Protein 5KWR (pdb70)

CATH classification: 2.60.120.40

Foldseek 3Di:
DVVQWFKWKFFAADQDFDDPVCVVQQFDAGQGIPDGVVVQQDNVRRKGFDQAWAKKKKKKKFKAAADPWKWKKFWDKQRHGDDIFIDDHDHPDIGIGIDMDIDTDHGGIMITMGTPTDGRNSGRGGIMMMMHGPGHDDD

InterPro domains:
  IPR001073 C1q domain [PF00386] (63-190)
  IPR001073 C1q domain [PR00007] (77-103)
  IPR001073 C1q domain [PR00007] (104-123)
  IPR001073 C1q domain [PR00007] (151-172)
  IPR001073 C1q domain [PR00007] (181-191)
  IPR001073 C1q domain [PS50871] (57-193)
  IPR001073 C1q domain [SM00110] (55-193)
  IPR008983 Tumour necrosis factor-like domain superfamily [G3DSA:2.60.120.40] (57-193)
  IPR008983 Tumour necrosis factor-like domain superfamily [SSF49842] (61-192)
  IPR050822 Cerebellin Synaptic Organizer [PTHR22923] (32-192)

Nearest PDB structures (foldseek):
  5kc6-assembly1_B  TM=9.948E-01  e=5.745E-26  Homo sapiens
  5h49-assembly1_A  TM=9.832E-01  e=3.364E-23  Rattus norvegicus
  5kca-assembly1_A  TM=9.852E-01  e=1.507E-22  Homo sapiens
  5h49-assembly1_C  TM=9.616E-01  e=2.440E-20  Rattus norvegicus
  4ous-assembly1_A  TM=8.811E-01  e=3.024E-13  Danio rerio

Structure (mmCIF, N/CA/C/O backbone):
data_5KWR
#
_entry.id   5KWR
#
_cell.length_a   82.740
_cell.length_b   82.740
_cell.length_c   50.370
_cell.angle_alpha   90.00
_cell.angle_beta   90.00
_cell.angle_gamma   120.00
#
_symmetry.space_group_name_H-M   'P 6'
#
loop_
_entity.id
_entity.type
_entity.pdbx_description
1 polymer Cerebellin-1
2 branched alpha-L-fucopyranose-(1-3)-[2-acetamido-2-deoxy-beta-D-glucopyranose-(1-4)]2-acetamido-2-deoxy-beta-D-glucopyranose
3 water water
#
loop_
_atom_site.group_PDB
_atom_site.id
_atom_site.type_symbol
_atom_site.label_atom_id
_atom_site.label_alt_id
_atom_site.label_comp_id
_atom_site.label_asym_id
_atom_site.label_entity_id
_atom_site.label_seq_id
_atom_site.pdbx_PDB_ins_code
_atom_site.Cartn_x
_atom_site.Cartn_y
_atom_site.Cartn_z
_atom_site.occupancy
_atom_site.B_iso_or_equiv
_atom_site.auth_seq_id
_atom_site.auth_comp_id
_atom_site.auth_asym_id
_atom_site.auth_atom_id
_atom_site.pdbx_PDB_model_num
ATOM 1 N N . SER A 1 1 ? 119.109 -20.945 -37.721 1.00 104.97 57 SER A N 1
ATOM 2 C CA . SER A 1 1 ? 118.814 -22.338 -37.408 1.00 95.89 57 SER A CA 1
ATOM 3 C C . SER A 1 1 ? 117.366 -22.684 -37.766 1.00 94.92 57 SER A C 1
ATOM 4 O O . SER A 1 1 ? 116.963 -23.843 -37.685 1.00 93.31 57 SER A O 1
ATOM 7 N N . GLY A 1 2 ? 116.591 -21.676 -38.154 1.00 93.15 58 GLY A N 1
ATOM 8 C CA . GLY A 1 2 ? 115.224 -21.913 -38.599 1.00 86.32 58 GLY A CA 1
ATOM 9 C C . GLY A 1 2 ? 114.351 -22.483 -37.494 1.00 73.36 58 GLY A C 1
ATOM 10 O O . GLY A 1 2 ? 114.205 -21.892 -36.413 1.00 70.39 58 GLY A O 1
ATOM 11 N N . SER A 1 3 ? 113.748 -23.647 -37.762 1.00 62.99 59 SER A N 1
ATOM 12 C CA . SER A 1 3 ? 112.955 -24.373 -36.772 1.00 58.30 59 SER A CA 1
ATOM 13 C C . SER A 1 3 ? 113.822 -25.097 -35.749 1.00 52.18 59 SER A C 1
ATOM 14 O O . SER A 1 3 ? 113.302 -25.877 -34.942 1.00 48.16 59 SER A O 1
ATOM 17 N N . ALA A 1 4 ? 115.132 -24.863 -35.774 1.00 42.40 60 ALA A N 1
ATOM 18 C CA . ALA A 1 4 ? 116.029 -25.350 -34.738 1.00 36.62 60 ALA A CA 1
ATOM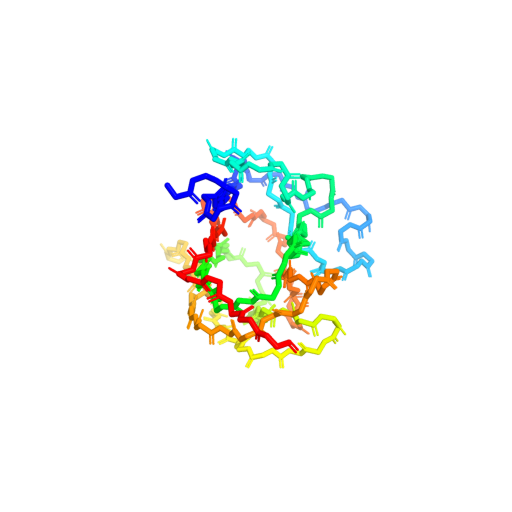 19 C C . ALA A 1 4 ? 116.381 -24.263 -33.730 1.00 36.95 60 ALA A C 1
ATOM 20 O O . ALA A 1 4 ? 117.376 -24.393 -33.014 1.00 39.26 60 ALA A O 1
ATOM 22 N N . LYS A 1 5 ? 115.595 -23.189 -33.678 1.00 35.87 61 LYS A N 1
ATOM 23 C CA . LYS A 1 5 ? 115.731 -22.128 -32.683 1.00 34.75 61 LYS A CA 1
ATOM 24 C C . LYS A 1 5 ? 114.579 -22.326 -31.706 1.00 33.97 61 LYS A C 1
ATOM 25 O O . LYS A 1 5 ? 113.436 -21.970 -32.002 1.00 33.05 61 LYS A O 1
ATOM 31 N N . VAL A 1 6 ? 114.874 -22.934 -30.561 1.00 28.11 62 VAL A N 1
ATOM 32 C CA . VAL A 1 6 ? 113.861 -23.256 -29.560 1.00 27.91 62 VAL A CA 1
ATOM 33 C C . VAL A 1 6 ? 114.467 -22.938 -28.206 1.00 25.12 62 VAL A C 1
ATOM 34 O O . VAL A 1 6 ? 115.543 -23.452 -27.871 1.00 28.48 62 VAL A O 1
ATOM 38 N N . ALA A 1 7 ? 113.809 -22.071 -27.444 1.00 29.73 63 ALA A N 1
ATOM 39 C CA . ALA A 1 7 ? 114.385 -21.630 -26.180 1.00 26.39 63 ALA A CA 1
ATOM 40 C C . ALA A 1 7 ? 113.287 -21.040 -25.305 1.00 29.95 63 ALA A C 1
ATOM 41 O O . ALA A 1 7 ? 112.365 -20.391 -25.800 1.00 30.51 63 ALA A O 1
ATOM 43 N N . PHE A 1 8 ? 113.418 -21.239 -23.996 1.00 27.22 64 PHE A N 1
ATOM 44 C CA . PHE A 1 8 ? 112.492 -20.610 -23.068 1.00 28.48 64 PHE A CA 1
ATOM 45 C C . PHE A 1 8 ? 113.248 -20.269 -21.793 1.00 23.05 64 PHE A C 1
ATOM 46 O O . PHE A 1 8 ? 114.286 -20.862 -21.481 1.00 25.19 64 PHE A O 1
ATOM 54 N N . SER A 1 9 ? 112.721 -19.289 -21.067 1.00 26.73 65 SER A N 1
ATOM 55 C CA . SER A 1 9 ? 113.198 -18.984 -19.727 1.00 24.79 65 SER A CA 1
ATOM 56 C C . SER A 1 9 ? 112.053 -18.318 -18.987 1.00 30.91 65 SER A C 1
ATOM 57 O O . SER A 1 9 ? 111.317 -17.517 -19.564 1.00 25.83 65 SER A O 1
ATOM 60 N N . ALA A 1 10 ? 111.893 -18.670 -17.716 1.00 26.94 66 ALA A N 1
ATOM 61 C CA . ALA A 1 10 ? 110.791 -18.137 -16.935 1.00 25.16 66 ALA A CA 1
ATOM 62 C C . ALA A 1 10 ? 111.263 -17.989 -15.502 1.00 26.68 66 ALA A C 1
ATOM 63 O O . ALA A 1 10 ? 112.172 -18.695 -15.060 1.00 26.55 66 ALA A O 1
ATOM 65 N N . ILE A 1 11 ? 110.652 -17.047 -14.785 1.00 31.23 67 ILE A N 1
ATOM 66 C CA . ILE A 1 11 ? 111.073 -16.726 -13.431 1.00 26.30 67 ILE A CA 1
ATOM 67 C C . ILE A 1 11 ? 109.841 -16.549 -12.561 1.00 28.09 67 ILE A C 1
ATOM 68 O O . ILE A 1 11 ? 108.733 -16.327 -13.045 1.00 31.38 67 ILE A O 1
ATOM 73 N N . ARG A 1 12 ? 110.048 -16.661 -11.251 1.00 30.68 68 ARG A N 1
ATOM 74 C CA . ARG A 1 12 ? 109.003 -16.389 -10.276 1.00 28.88 68 ARG A CA 1
ATOM 75 C C . ARG A 1 12 ? 109.259 -14.989 -9.732 1.00 26.96 68 ARG A C 1
ATOM 76 O O . ARG A 1 12 ? 110.270 -14.754 -9.065 1.00 31.32 68 ARG A O 1
ATOM 84 N N . SER A 1 13 ? 108.353 -14.054 -10.029 1.00 30.78 69 SER A N 1
ATOM 85 C CA . SER A 1 13 ? 108.608 -12.642 -9.780 1.00 31.86 69 SER A CA 1
ATOM 86 C C . SER A 1 13 ? 108.052 -12.127 -8.455 1.00 31.33 69 SER A C 1
ATOM 87 O O . SER A 1 13 ? 108.339 -10.982 -8.096 1.00 35.18 69 SER A O 1
ATOM 90 N N . THR A 1 14 ? 107.266 -12.919 -7.728 1.00 31.08 70 THR A N 1
ATOM 91 C CA . THR A 1 14 ? 106.671 -12.478 -6.471 1.00 35.06 70 THR A CA 1
ATOM 92 C C . THR A 1 14 ? 106.885 -13.545 -5.405 1.00 33.63 70 THR A C 1
ATOM 93 O O . THR A 1 14 ? 107.263 -14.680 -5.697 1.00 33.84 70 THR A O 1
ATOM 97 N N . ASN A 1 15 ? 106.602 -13.183 -4.153 1.00 36.66 71 ASN A N 1
ATOM 98 C CA . ASN A 1 15 ? 106.646 -14.151 -3.066 1.00 36.62 71 ASN A CA 1
ATOM 99 C C . ASN A 1 15 ? 105.260 -14.684 -2.714 1.00 41.41 71 ASN A C 1
ATOM 100 O O . ASN A 1 15 ? 105.047 -15.150 -1.588 1.00 44.03 71 ASN A O 1
ATOM 105 N N . HIS A 1 16 ? 104.317 -14.629 -3.654 1.00 40.66 72 HIS A N 1
ATOM 106 C CA . HIS A 1 16 ? 102.964 -15.094 -3.379 1.00 45.36 72 HIS A CA 1
ATOM 107 C C . HIS A 1 16 ? 102.944 -16.600 -3.141 1.00 35.18 72 HIS A C 1
ATOM 108 O O . HIS A 1 16 ? 103.749 -17.350 -3.689 1.00 32.98 72 HIS A O 1
ATOM 115 N N . GLU A 1 17 ? 101.999 -17.036 -2.312 1.00 37.89 73 GLU A N 1
ATOM 116 C CA . GLU A 1 17 ? 101.947 -18.422 -1.891 1.00 38.23 73 GLU A CA 1
ATOM 117 C C . GLU A 1 17 ? 101.440 -19.303 -3.027 1.00 39.26 73 GLU A C 1
ATOM 118 O O . GLU A 1 17 ? 100.830 -18.810 -3.977 1.00 42.79 73 GLU A O 1
ATOM 124 N N . PRO A 1 18 ? 101.673 -20.613 -2.951 1.00 43.25 74 PRO A N 1
ATOM 125 C CA . PRO A 1 18 ? 101.142 -21.509 -3.984 1.00 41.36 74 PRO A CA 1
ATOM 126 C C . PRO A 1 18 ? 99.622 -21.565 -3.971 1.00 43.63 74 PRO A C 1
ATOM 127 O O . PRO A 1 18 ? 98.970 -21.413 -2.932 1.00 44.99 74 PRO A O 1
ATOM 131 N N . SER A 1 19 ? 99.064 -21.780 -5.157 1.00 44.04 75 SER A N 1
ATOM 132 C CA . SER A 1 19 ? 97.635 -21.958 -5.349 1.00 44.82 75 SER A CA 1
ATOM 133 C C . SER A 1 19 ? 97.212 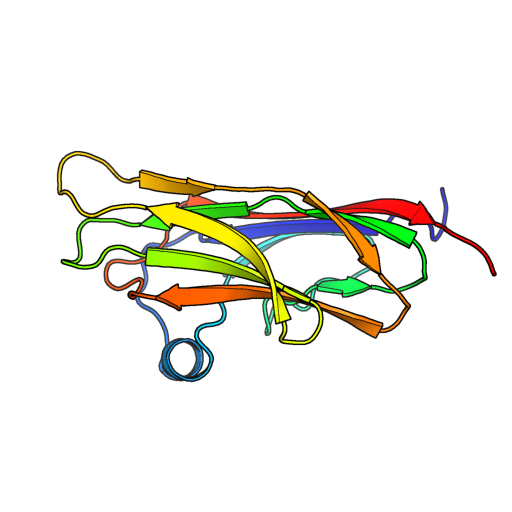-23.361 -4.926 1.00 47.22 75 SER A C 1
ATOM 134 O O . SER A 1 19 ? 98.039 -24.246 -4.692 1.00 43.94 75 SER A O 1
ATOM 137 N N . GLU A 1 20 ? 95.894 -23.562 -4.844 1.00 46.62 76 GLU A N 1
ATOM 138 C CA . GLU A 1 20 ? 95.369 -24.894 -4.563 1.00 50.64 76 GLU A CA 1
ATOM 139 C C . GLU A 1 20 ? 95.826 -25.900 -5.614 1.00 48.15 76 GLU A C 1
ATOM 140 O O . GLU A 1 20 ? 96.241 -27.015 -5.277 1.00 47.03 76 GLU A O 1
ATOM 146 N N . MET A 1 21 ? 95.772 -25.522 -6.894 1.00 43.89 77 MET A N 1
ATOM 147 C CA . MET A 1 21 ? 96.177 -26.460 -7.936 1.00 46.65 77 MET A CA 1
ATOM 148 C C . MET A 1 21 ? 97.669 -26.752 -7.866 1.00 45.00 77 MET A C 1
ATOM 149 O O . MET A 1 21 ? 98.087 -27.900 -8.061 1.00 42.34 77 MET A O 1
ATOM 154 N N . SER A 1 22 ? 98.491 -25.735 -7.580 1.00 40.71 78 SER A N 1
ATOM 155 C CA . SER A 1 22 ? 99.920 -25.977 -7.414 1.00 35.68 78 SER A CA 1
ATOM 156 C C . SER A 1 22 ? 100.171 -26.956 -6.278 1.00 38.81 78 SER A C 1
ATOM 157 O O . SER A 1 22 ? 101.049 -27.819 -6.374 1.00 36.13 78 SER A O 1
ATOM 160 N N . ASN A 1 23 ? 99.395 -26.836 -5.199 1.00 34.25 79 ASN A N 1
ATOM 161 C CA . ASN A 1 23 ? 99.465 -27.779 -4.086 1.00 40.20 79 ASN A CA 1
ATOM 162 C C . ASN A 1 23 ? 99.135 -29.200 -4.529 1.00 47.53 79 ASN A C 1
ATOM 163 O O . ASN A 1 23 ? 99.722 -30.166 -4.026 1.00 46.61 79 ASN A O 1
ATOM 168 N N . ARG A 1 24 ? 98.184 -29.352 -5.454 1.00 35.93 80 ARG A N 1
ATOM 169 C CA . ARG A 1 24 ? 97.774 -30.687 -5.876 1.00 38.76 80 ARG A CA 1
ATOM 170 C C . ARG A 1 24 ? 98.746 -31.291 -6.885 1.00 34.16 80 ARG A C 1
ATOM 171 O O . ARG A 1 24 ? 99.002 -32.498 -6.854 1.00 39.56 80 ARG A O 1
ATOM 179 N N . THR A 1 25 ? 99.275 -30.489 -7.802 1.00 31.21 81 THR A N 1
ATOM 180 C CA . THR A 1 25 ? 100.196 -31.046 -8.783 1.00 35.79 81 THR A CA 1
ATOM 181 C C . THR A 1 25 ? 101.631 -31.075 -8.296 1.00 34.50 81 THR A C 1
ATOM 182 O O . THR A 1 25 ? 102.413 -31.910 -8.772 1.00 35.59 81 THR A O 1
ATOM 186 N N A MET A 1 26 ? 101.979 -30.192 -7.357 0.50 29.53 82 MET A N 1
ATOM 187 N N B MET A 1 26 ? 102.002 -30.194 -7.366 0.50 29.42 82 MET A N 1
ATOM 188 C CA A MET A 1 26 ? 103.360 -29.951 -6.941 0.50 32.45 82 MET A CA 1
ATOM 189 C CA B MET A 1 26 ? 103.374 -29.962 -6.915 0.50 32.39 82 MET A CA 1
ATOM 190 C C A MET A 1 26 ? 104.255 -29.661 -8.142 0.50 29.57 82 MET A C 1
ATOM 191 C C B MET A 1 26 ? 104.247 -29.376 -8.020 0.50 31.00 82 MET A C 1
ATOM 192 O O A MET A 1 26 ? 105.447 -29.971 -8.141 0.50 28.45 82 MET A O 1
ATOM 193 O O B MET A 1 26 ? 105.454 -29.192 -7.812 0.50 29.98 82 MET A O 1
ATOM 202 N N . ILE A 1 27 ? 103.681 -29.061 -9.178 1.00 31.03 83 ILE A N 1
ATOM 203 C CA . ILE A 1 27 ? 104.458 -28.533 -10.293 1.00 28.92 83 ILE A CA 1
ATOM 204 C C . ILE A 1 27 ? 104.764 -27.068 -10.016 1.00 28.03 83 ILE A C 1
ATOM 205 O O . ILE A 1 27 ? 103.866 -26.286 -9.679 1.00 30.25 83 ILE A O 1
ATOM 210 N N . ILE A 1 28 ? 106.035 -26.694 -10.126 1.00 25.78 84 ILE A N 1
ATOM 211 C CA . ILE A 1 28 ? 106.459 -25.354 -9.735 1.00 25.62 84 ILE A CA 1
ATOM 212 C C . ILE A 1 28 ? 106.093 -24.378 -10.843 1.00 29.02 84 ILE A C 1
ATOM 213 O O . ILE A 1 28 ? 106.428 -24.590 -12.015 1.00 29.33 84 ILE A O 1
ATOM 218 N N . TYR A 1 29 ? 105.415 -23.301 -10.471 1.00 28.28 85 TYR A N 1
ATOM 219 C CA . TYR A 1 29 ? 104.850 -22.350 -11.420 1.00 30.06 85 TYR A CA 1
ATOM 220 C C . TYR A 1 29 ? 105.725 -21.104 -11.530 1.00 32.18 85 TYR A C 1
ATOM 221 O O . TYR A 1 29 ? 106.225 -20.591 -10.526 1.00 32.08 85 TYR A O 1
ATOM 230 N N . PHE A 1 30 ? 105.893 -20.612 -12.758 1.00 30.23 86 PHE A N 1
ATOM 231 C CA . PHE A 1 30 ? 106.702 -19.428 -13.046 1.00 38.58 86 PHE A CA 1
ATOM 232 C C . PHE A 1 30 ? 105.814 -18.406 -13.743 1.00 38.17 86 PHE A C 1
ATOM 233 O O . PHE A 1 30 ? 105.345 -18.645 -14.861 1.00 38.22 86 PHE A O 1
ATOM 241 N N . ASP A 1 31 ? 105.571 -17.271 -13.085 1.00 32.77 87 ASP A N 1
ATOM 242 C CA . ASP A 1 31 ? 104.583 -16.330 -13.601 1.00 35.72 87 ASP A CA 1
ATOM 243 C C . ASP A 1 31 ? 105.106 -15.447 -14.729 1.00 38.24 87 ASP A C 1
ATOM 244 O O . ASP A 1 31 ? 104.301 -14.915 -15.493 1.00 39.89 87 ASP A O 1
ATOM 249 N N . GLN A 1 32 ? 106.413 -15.251 -14.844 1.00 35.77 88 GLN A N 1
ATOM 250 C CA . GLN A 1 32 ? 106.963 -14.300 -15.803 1.00 33.51 88 GLN A CA 1
ATOM 251 C C . GLN A 1 32 ? 107.830 -15.060 -16.793 1.00 32.37 88 GLN A C 1
ATOM 252 O O . GLN A 1 32 ? 108.879 -15.595 -16.426 1.00 34.83 88 GLN A O 1
ATOM 258 N N . VAL A 1 33 ? 107.393 -15.107 -18.044 1.00 33.35 89 VAL A N 1
ATOM 259 C CA . VAL A 1 33 ? 108.146 -15.775 -19.097 1.00 36.10 89 VAL A CA 1
ATOM 260 C C . VAL A 1 33 ? 109.003 -14.728 -19.794 1.00 39.03 89 VAL A C 1
ATOM 261 O O . VAL A 1 33 ? 108.478 -13.774 -20.372 1.00 39.30 89 VAL A O 1
ATOM 265 N N . LEU A 1 34 ? 110.325 -14.886 -19.709 1.00 32.10 90 LEU A N 1
ATOM 266 C CA . LEU A 1 34 ? 111.261 -13.952 -20.330 1.00 32.37 90 LEU A CA 1
ATOM 267 C C . LEU A 1 34 ? 111.531 -14.285 -21.792 1.00 35.97 90 LEU A C 1
ATOM 268 O O . LEU A 1 34 ? 111.682 -13.379 -22.617 1.00 37.26 90 LEU A O 1
ATOM 273 N N . VAL A 1 35 ? 111.603 -15.569 -22.124 1.00 33.69 91 VAL A N 1
ATOM 274 C CA . VAL A 1 35 ? 111.911 -16.030 -23.473 1.00 36.12 91 VAL A CA 1
ATOM 275 C C . VAL A 1 35 ? 110.971 -17.182 -23.798 1.00 28.33 91 VAL A C 1
ATOM 276 O O . VAL A 1 35 ? 110.708 -18.029 -22.939 1.00 28.27 91 VAL A O 1
ATOM 280 N N . ASN A 1 36 ? 110.455 -17.219 -25.034 1.00 29.77 92 ASN A N 1
ATOM 281 C CA . ASN A 1 36 ? 109.650 -18.387 -25.417 1.00 29.89 92 ASN A CA 1
ATOM 282 C C . ASN A 1 36 ? 109.687 -18.485 -26.942 1.00 32.81 92 ASN A C 1
ATOM 283 O O . ASN A 1 36 ? 108.692 -18.304 -27.649 1.00 36.22 92 ASN A O 1
ATOM 288 N N . ILE A 1 37 ? 110.875 -18.759 -27.469 1.00 30.07 93 ILE A N 1
ATOM 289 C CA . ILE A 1 37 ? 111.0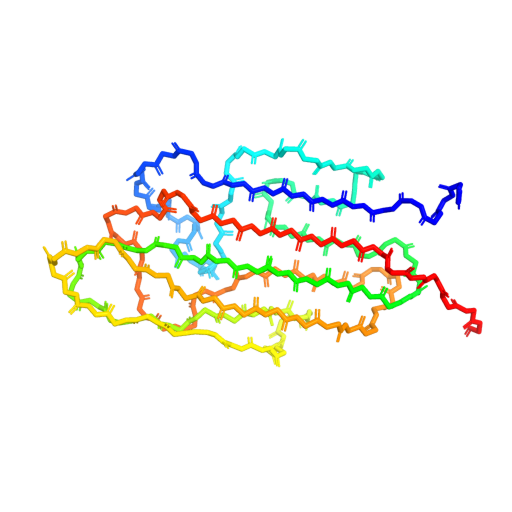66 -18.828 -28.914 1.00 31.46 93 ILE A CA 1
ATOM 290 C C . ILE A 1 37 ? 110.565 -20.185 -29.393 1.00 34.45 93 ILE A C 1
ATOM 291 O O . ILE A 1 37 ? 111.033 -21.232 -28.932 1.00 31.88 93 ILE A O 1
ATOM 296 N N . GLY A 1 38 ? 109.611 -20.165 -30.320 1.00 34.94 94 GLY A N 1
ATOM 297 C CA . GLY A 1 38 ? 108.906 -21.354 -30.740 1.00 42.00 94 GLY A CA 1
ATOM 298 C C . GLY A 1 38 ? 107.587 -21.572 -30.030 1.00 41.63 94 GLY A C 1
ATOM 299 O O . GLY A 1 38 ? 106.805 -22.432 -30.460 1.00 39.45 94 GLY A O 1
ATOM 300 N N . ASN A 1 39 ? 107.318 -20.808 -28.970 1.00 35.57 95 ASN A N 1
ATOM 301 C CA . ASN A 1 39 ? 106.118 -20.964 -28.154 1.00 36.32 95 ASN A CA 1
ATOM 302 C C . ASN A 1 39 ? 105.921 -22.417 -27.736 1.00 42.79 95 ASN A C 1
ATOM 303 O O . ASN A 1 39 ? 104.813 -22.953 -27.771 1.00 41.81 95 ASN A O 1
ATOM 308 N N . ASN A 1 40 ? 107.014 -23.069 -27.341 1.00 33.25 96 ASN A N 1
ATOM 309 C CA . ASN A 1 40 ? 106.934 -24.448 -26.880 1.00 35.80 96 ASN A CA 1
ATOM 310 C C . ASN A 1 40 ? 106.851 -24.568 -25.361 1.00 37.88 96 ASN A C 1
ATOM 311 O O . ASN A 1 40 ? 106.619 -25.672 -24.853 1.00 36.56 96 ASN A O 1
ATOM 316 N N . PHE A 1 41 ? 107.003 -23.470 -24.629 1.00 35.11 97 PHE A N 1
ATOM 317 C CA . PHE A 1 41 ? 106.794 -23.471 -23.186 1.00 32.51 97 PHE A CA 1
ATOM 318 C C . PHE A 1 41 ? 105.347 -23.096 -22.896 1.00 36.39 97 PHE A C 1
ATOM 319 O O . PHE A 1 41 ? 104.866 -22.042 -23.339 1.00 33.90 97 PHE A O 1
ATOM 327 N N . ASP A 1 42 ? 104.647 -23.977 -22.183 1.00 31.91 98 ASP A N 1
ATOM 328 C CA . ASP A 1 42 ? 103.253 -23.760 -21.795 1.00 36.26 98 ASP A CA 1
ATOM 329 C C . ASP A 1 42 ? 103.280 -23.010 -20.473 1.00 41.19 98 ASP A C 1
ATOM 330 O O . ASP A 1 42 ? 103.537 -23.597 -19.421 1.00 37.86 98 ASP A O 1
ATOM 335 N N . SER A 1 43 ? 103.019 -21.704 -20.527 1.00 39.59 99 SER A N 1
ATOM 336 C CA . SER A 1 43 ? 103.157 -20.878 -19.332 1.00 43.79 99 SER A CA 1
ATOM 337 C C . SER A 1 43 ? 102.068 -21.168 -18.308 1.00 42.62 99 SER A C 1
ATOM 338 O O . SER A 1 43 ? 102.277 -20.952 -17.109 1.00 51.60 99 SER A O 1
ATOM 341 N N . GLU A 1 44 ? 100.900 -21.639 -18.751 1.00 41.11 100 GLU A N 1
ATOM 342 C CA . GLU A 1 44 ? 99.858 -22.009 -17.797 1.00 44.66 100 GLU A CA 1
ATOM 343 C C . GLU A 1 44 ? 100.264 -23.230 -16.986 1.00 46.08 100 GLU A C 1
ATOM 344 O O . GLU A 1 44 ? 99.971 -23.315 -15.788 1.00 47.58 100 GLU A O 1
ATOM 350 N N . ARG A 1 45 ? 100.947 -24.181 -17.617 1.00 41.82 101 ARG A N 1
ATOM 351 C CA . ARG A 1 45 ? 101.355 -25.412 -16.958 1.00 46.16 101 ARG A CA 1
ATOM 352 C C . ARG A 1 45 ? 102.829 -25.432 -16.576 1.00 40.21 101 ARG A C 1
ATOM 353 O O . ARG A 1 45 ? 103.283 -26.419 -15.989 1.00 42.76 101 ARG A O 1
ATOM 361 N N . SER A 1 46 ? 103.581 -24.370 -16.888 1.00 34.12 102 SER A N 1
ATOM 362 C CA . SER A 1 46 ? 105.021 -24.302 -16.625 1.00 32.93 102 SER A CA 1
ATOM 363 C C . SER A 1 46 ? 105.736 -25.541 -17.152 1.00 31.62 102 SER A C 1
ATOM 364 O O . SER A 1 46 ? 106.652 -26.079 -16.523 1.00 29.99 102 SER A O 1
ATOM 367 N N . THR A 1 47 ? 105.298 -26.008 -18.313 1.00 31.40 103 THR A N 1
ATOM 368 C CA . THR A 1 47 ? 105.800 -27.239 -18.904 1.00 31.05 103 THR A CA 1
ATOM 369 C C . THR A 1 47 ? 106.358 -26.932 -20.284 1.00 27.09 103 THR A C 1
ATOM 370 O O . THR A 1 47 ? 105.700 -26.255 -21.084 1.00 31.93 103 THR A O 1
ATOM 374 N N . PHE A 1 48 ? 107.558 -27.428 -20.560 1.00 25.76 104 PHE A N 1
ATOM 375 C CA . PHE A 1 48 ? 108.123 -27.368 -21.904 1.00 28.91 104 PHE A CA 1
ATOM 376 C C . PHE A 1 48 ? 107.750 -28.632 -22.668 1.00 31.39 104 PHE A C 1
ATOM 377 O O . PHE A 1 48 ? 107.958 -29.745 -22.176 1.00 31.66 104 PHE A O 1
ATOM 385 N N . ILE A 1 49 ? 107.196 -28.461 -23.867 1.00 30.03 105 ILE A N 1
ATOM 386 C CA . ILE A 1 49 ? 106.826 -29.571 -24.738 1.00 29.12 105 ILE A CA 1
ATOM 387 C C . ILE A 1 49 ? 107.770 -29.538 -25.934 1.00 38.55 105 ILE A C 1
ATOM 388 O O . ILE A 1 49 ? 107.763 -28.573 -26.710 1.00 33.29 105 ILE A O 1
ATOM 393 N N . ALA A 1 50 ? 108.575 -30.582 -26.086 1.00 29.48 106 ALA A N 1
ATOM 394 C CA . ALA A 1 50 ? 109.563 -30.604 -27.165 1.00 30.34 106 ALA A CA 1
ATOM 395 C C . ALA A 1 50 ? 108.867 -30.612 -28.522 1.00 30.22 106 ALA A C 1
ATOM 396 O O . ALA A 1 50 ? 107.976 -31.439 -28.753 1.00 34.54 106 ALA A O 1
ATOM 398 N N . PRO A 1 51 ? 109.251 -29.724 -29.446 1.00 30.59 107 PRO A N 1
ATOM 399 C CA . PRO A 1 51 ? 108.637 -29.737 -30.783 1.00 37.13 107 PRO A CA 1
ATOM 400 C C . PRO A 1 51 ? 109.235 -30.758 -31.738 1.00 38.42 107 PRO A C 1
ATOM 401 O O . PRO A 1 51 ? 108.600 -31.061 -32.755 1.00 37.03 107 PRO A O 1
ATOM 405 N N . ARG A 1 52 ? 110.422 -31.292 -31.458 1.00 33.89 108 ARG A N 1
ATOM 406 C CA . ARG A 1 52 ? 111.093 -32.204 -32.377 1.00 38.19 108 ARG A CA 1
ATOM 407 C C . ARG A 1 52 ? 112.151 -32.978 -31.610 1.00 41.53 108 ARG A C 1
ATOM 408 O O . ARG A 1 52 ? 112.577 -32.571 -30.527 1.00 36.05 108 ARG A O 1
ATOM 416 N N . LYS A 1 53 ? 112.594 -34.087 -32.203 1.00 35.98 109 LYS A N 1
ATOM 417 C CA . LYS A 1 53 ? 113.663 -34.871 -31.596 1.00 37.27 109 LYS A CA 1
ATOM 418 C C . LYS A 1 53 ? 114.959 -34.063 -31.532 1.00 32.00 109 LYS A C 1
ATOM 419 O O . LYS A 1 53 ? 115.355 -33.408 -32.503 1.00 34.07 109 LYS A O 1
ATOM 425 N N . GLY A 1 54 ? 115.628 -34.107 -30.386 1.00 31.46 110 GLY A N 1
ATOM 426 C CA . GLY A 1 54 ? 116.860 -33.354 -30.246 1.00 29.03 110 GLY A CA 1
ATOM 427 C C . GLY A 1 54 ? 117.438 -33.513 -28.857 1.00 28.18 110 GLY A C 1
ATOM 428 O O . GLY A 1 54 ? 116.873 -34.195 -27.993 1.00 27.04 110 GLY A O 1
ATOM 429 N N . ILE A 1 55 ? 118.598 -32.898 -28.669 1.00 27.59 111 ILE A N 1
ATOM 430 C CA . ILE A 1 55 ? 119.217 -32.764 -27.349 1.00 26.59 111 ILE A CA 1
ATOM 431 C C . ILE A 1 55 ? 118.834 -31.406 -26.791 1.00 29.24 111 ILE A C 1
ATOM 432 O O . ILE A 1 55 ? 119.055 -30.380 -27.444 1.00 27.07 111 ILE A O 1
ATOM 437 N N . TYR A 1 56 ? 118.274 -31.393 -25.579 1.00 25.68 112 TYR A N 1
ATOM 438 C CA . TYR A 1 56 ? 117.812 -30.170 -24.948 1.00 24.98 112 TYR A CA 1
ATOM 439 C C . TYR A 1 56 ? 118.591 -29.954 -23.663 1.00 27.84 112 TYR A C 1
ATOM 440 O O . TYR A 1 56 ? 118.916 -30.913 -22.953 1.00 27.14 112 TYR A O 1
ATOM 449 N N . SER A 1 57 ? 118.910 -28.698 -23.388 1.00 24.07 113 SER A N 1
ATOM 450 C CA . SER A 1 57 ? 119.565 -28.305 -22.148 1.00 22.06 113 SER A CA 1
ATOM 451 C C . SER A 1 57 ? 118.527 -27.682 -21.235 1.00 28.36 113 SER A C 1
ATOM 452 O O . SER A 1 57 ? 117.714 -26.879 -21.690 1.00 25.55 113 SER A O 1
ATOM 455 N N . PHE A 1 58 ? 118.558 -28.042 -19.942 1.00 24.05 114 PHE A N 1
ATOM 456 C CA . PHE A 1 58 ? 117.662 -27.447 -18.956 1.00 21.76 114 PHE A CA 1
ATOM 457 C C . PHE A 1 58 ? 118.467 -27.026 -17.745 1.00 28.44 114 PHE A C 1
ATOM 458 O O . PHE A 1 58 ? 119.448 -27.680 -17.379 1.00 26.70 114 PHE A O 1
ATOM 466 N N A ASN A 1 59 ? 118.071 -25.909 -17.154 0.53 23.14 115 ASN A N 1
ATOM 467 N N B ASN A 1 59 ? 118.024 -25.952 -17.097 0.47 24.39 115 ASN A N 1
ATOM 468 C CA A ASN A 1 59 ? 118.651 -25.463 -15.898 0.53 25.54 115 ASN A CA 1
ATOM 469 C CA B ASN A 1 59 ? 118.705 -25.437 -15.912 0.47 25.46 115 ASN A CA 1
ATOM 470 C C A ASN A 1 59 ? 117.532 -24.924 -15.023 0.53 25.21 115 ASN A C 1
ATOM 471 C C B ASN A 1 59 ? 117.681 -24.752 -15.018 0.47 25.67 115 ASN A C 1
ATOM 472 O O A ASN A 1 59 ? 116.521 -24.415 -15.513 0.53 22.93 115 ASN A O 1
ATOM 473 O O B ASN A 1 59 ? 116.874 -23.956 -15.507 0.47 24.39 115 ASN A O 1
ATOM 482 N N . PHE A 1 60 ? 117.708 -25.054 -13.718 1.00 26.35 116 PHE A N 1
ATOM 483 C CA . PHE A 1 60 ? 116.729 -24.489 -12.809 1.00 20.93 116 PHE A CA 1
ATOM 484 C C . PHE A 1 60 ? 117.396 -24.117 -11.499 1.00 23.56 116 PHE A C 1
ATOM 485 O O . PHE A 1 60 ? 118.421 -24.684 -11.113 1.00 22.45 116 PHE A O 1
ATOM 493 N N . HIS A 1 61 ? 116.780 -23.157 -10.826 1.00 23.73 117 HIS A N 1
ATOM 494 C CA . HIS A 1 61 ? 117.253 -22.674 -9.533 1.00 26.25 117 HIS A CA 1
ATOM 495 C C . HIS A 1 61 ? 115.986 -22.300 -8.783 1.00 23.62 117 HIS A C 1
ATOM 496 O O . HIS A 1 61 ? 115.333 -21.312 -9.122 1.00 27.34 117 HIS A O 1
ATOM 503 N N . VAL A 1 62 ? 115.585 -23.120 -7.828 1.00 23.48 118 VAL A N 1
ATOM 504 C CA . VAL A 1 62 ? 114.353 -22.878 -7.097 1.00 24.73 118 VAL A CA 1
ATOM 505 C C . VAL A 1 62 ? 114.751 -22.316 -5.743 1.00 29.22 118 VAL A C 1
ATOM 506 O O . VAL A 1 62 ? 115.480 -22.964 -4.979 1.00 26.63 118 VAL A O 1
ATOM 510 N N . VAL A 1 63 ? 114.280 -21.112 -5.464 1.00 28.11 119 VAL A N 1
ATOM 511 C CA . VAL A 1 63 ? 114.717 -20.328 -4.315 1.00 29.05 119 VAL A CA 1
ATOM 512 C C . VAL A 1 63 ? 113.618 -20.372 -3.269 1.00 31.64 119 VAL A C 1
ATOM 513 O O . VAL A 1 63 ? 112.452 -20.114 -3.580 1.00 34.69 119 VAL A O 1
ATOM 517 N N . LYS A 1 64 ? 113.977 -20.713 -2.028 1.00 26.82 120 LYS A N 1
ATOM 518 C CA . LYS A 1 64 ? 113.009 -20.823 -0.954 1.00 28.77 120 LYS A CA 1
ATOM 519 C C . LYS A 1 64 ? 113.411 -19.918 0.204 1.00 33.71 120 LYS A C 1
ATOM 520 O O . LYS A 1 64 ? 114.552 -19.458 0.292 1.00 29.95 120 LYS A O 1
ATOM 526 N N . VAL A 1 65 ? 112.446 -19.658 1.081 1.00 32.78 121 VAL A N 1
ATOM 527 C CA . VAL A 1 65 ? 112.699 -18.939 2.324 1.00 36.51 121 VAL A CA 1
ATOM 528 C C . VAL A 1 65 ? 112.497 -19.914 3.475 1.00 35.13 121 VAL A C 1
ATOM 529 O O . VAL A 1 65 ? 112.108 -21.068 3.265 1.00 41.53 121 VAL A O 1
ATOM 533 N N . TYR A 1 66 ? 112.750 -19.457 4.698 1.00 38.18 122 TYR A N 1
ATOM 534 C CA . TYR A 1 66 ? 112.520 -20.291 5.869 1.00 44.22 122 TYR A CA 1
ATOM 535 C C . TYR A 1 66 ? 111.046 -20.654 5.969 1.00 45.25 122 TYR A C 1
ATOM 536 O O . TYR A 1 66 ? 110.181 -19.775 6.043 1.00 45.84 122 TYR A O 1
ATOM 545 N N . ASN A 1 67 ? 110.757 -21.961 5.961 1.00 45.86 123 ASN A N 1
ATOM 546 C CA . ASN A 1 67 ? 109.372 -22.400 6.093 1.00 50.45 123 ASN A CA 1
ATOM 547 C C . ASN A 1 67 ? 109.254 -23.759 6.777 1.00 53.99 123 ASN A C 1
ATOM 548 O O . ASN A 1 67 ? 108.266 -24.465 6.542 1.00 53.57 123 ASN A O 1
ATOM 553 N N . ARG A 1 68 ? 110.249 -24.161 7.571 1.00 52.22 124 ARG A N 1
ATOM 554 C CA . ARG A 1 68 ? 110.239 -25.394 8.355 1.00 56.26 124 ARG A CA 1
ATOM 555 C C . ARG A 1 68 ? 110.264 -26.651 7.493 1.00 55.94 124 ARG A C 1
ATOM 556 O O . ARG A 1 68 ? 109.922 -27.737 7.966 1.00 64.03 124 ARG A O 1
ATOM 564 N N . GLN A 1 69 ? 110.682 -26.535 6.240 1.00 44.71 125 GLN A N 1
ATOM 565 C CA . GLN A 1 69 ? 110.779 -27.675 5.342 1.00 44.42 125 GLN A CA 1
ATOM 566 C C . GLN A 1 69 ? 112.096 -27.604 4.587 1.00 44.52 125 GLN A C 1
ATOM 567 O O . GLN A 1 69 ? 112.550 -26.514 4.231 1.00 50.49 125 GLN A O 1
ATOM 573 N N . THR A 1 70 ? 112.707 -28.762 4.356 1.00 36.44 126 THR A N 1
ATOM 574 C CA . THR A 1 70 ? 113.691 -28.908 3.294 1.00 33.92 126 THR A CA 1
ATOM 575 C C . THR A 1 70 ? 112.970 -29.398 2.046 1.00 36.56 126 THR A C 1
ATOM 576 O O . THR A 1 70 ? 111.897 -30.002 2.125 1.00 38.38 126 THR A O 1
ATOM 580 N N . ILE A 1 71 ? 113.556 -29.127 0.883 1.00 32.78 127 ILE A N 1
ATOM 581 C CA . ILE A 1 71 ? 112.882 -29.457 -0.363 1.00 27.69 127 ILE A CA 1
ATOM 582 C C . ILE A 1 71 ? 113.770 -30.324 -1.235 1.00 31.48 127 ILE A C 1
ATOM 583 O O . ILE A 1 71 ? 115.002 -30.298 -1.138 1.00 32.66 127 ILE A O 1
ATOM 588 N N . GLN A 1 72 ? 113.114 -31.098 -2.098 1.00 28.14 128 GLN A N 1
ATOM 589 C CA . GLN A 1 72 ? 113.744 -31.772 -3.222 1.00 27.13 128 GLN A CA 1
ATOM 590 C C . GLN A 1 72 ? 112.954 -31.370 -4.456 1.00 26.28 128 GLN A C 1
ATOM 591 O O . GLN A 1 72 ? 111.729 -31.533 -4.486 1.00 29.89 128 GLN A O 1
ATOM 597 N N . VAL A 1 73 ? 113.642 -30.806 -5.439 1.00 25.36 129 VAL A N 1
ATOM 598 C CA . VAL A 1 73 ? 113.037 -30.364 -6.691 1.00 25.44 129 VAL A CA 1
ATOM 599 C C . VAL A 1 73 ? 113.580 -31.264 -7.787 1.00 28.34 129 VAL A C 1
ATOM 600 O O . VAL A 1 73 ? 114.793 -31.477 -7.860 1.00 28.21 129 VAL A O 1
ATOM 604 N N . SER A 1 74 ? 112.704 -31.776 -8.650 1.00 24.45 130 SER A N 1
ATOM 605 C CA . SER A 1 74 ? 113.173 -32.679 -9.694 1.00 27.74 130 SER A CA 1
ATOM 606 C C . SER A 1 74 ? 112.727 -32.185 -11.058 1.00 27.99 130 SER A C 1
ATOM 607 O O . SER A 1 74 ? 111.592 -31.732 -11.219 1.00 27.87 130 SER A O 1
ATOM 610 N N . LEU A 1 75 ? 113.629 -32.272 -12.039 1.00 26.51 131 LEU A N 1
ATOM 611 C CA . LEU A 1 75 ? 113.229 -32.077 -13.424 1.00 26.98 131 LEU A CA 1
ATOM 612 C C . LEU A 1 75 ? 112.552 -33.354 -13.904 1.00 32.33 131 LEU A C 1
ATOM 613 O O . LEU A 1 75 ? 113.168 -34.427 -13.907 1.00 30.72 131 LEU A O 1
ATOM 618 N N . MET A 1 76 ? 111.283 -33.243 -14.283 1.00 26.99 132 MET A N 1
ATOM 619 C CA . MET A 1 76 ? 110.473 -34.388 -14.666 1.00 24.28 132 MET A CA 1
ATOM 620 C C . MET A 1 76 ? 110.437 -34.476 -16.185 1.00 28.30 132 MET A C 1
ATOM 621 O O . MET A 1 76 ? 110.255 -33.463 -16.867 1.00 30.56 132 MET A O 1
ATOM 626 N N . LEU A 1 77 ? 110.625 -35.678 -16.706 1.00 27.97 133 LEU A N 1
ATOM 627 C CA . LEU A 1 77 ? 110.447 -35.952 -18.126 1.00 28.91 133 LEU A CA 1
ATOM 628 C C . LEU A 1 77 ? 109.329 -36.974 -18.225 1.00 30.71 133 LEU A C 1
ATOM 629 O O . LEU A 1 77 ? 109.510 -38.130 -17.830 1.00 32.60 133 LEU A O 1
ATOM 634 N N . ASN A 1 78 ? 108.173 -36.548 -18.732 1.00 35.87 134 ASN A N 1
ATOM 635 C CA . ASN A 1 78 ? 107.003 -37.417 -18.851 1.00 38.80 134 ASN A CA 1
ATOM 636 C C . ASN A 1 78 ? 106.681 -38.101 -17.516 1.00 41.67 134 ASN A C 1
ATOM 637 O O . ASN A 1 78 ? 106.429 -39.306 -17.445 1.00 40.82 134 ASN A O 1
ATOM 642 N N . GLY A 1 79 ? 106.709 -37.320 -16.437 1.00 38.29 135 GLY A N 1
ATOM 643 C CA . GLY A 1 79 ? 106.332 -37.838 -15.134 1.00 45.02 135 GLY A CA 1
ATOM 644 C C . GLY A 1 79 ? 107.406 -38.606 -14.388 1.00 42.57 135 GLY A C 1
ATOM 645 O O . GLY A 1 79 ? 107.139 -39.086 -13.278 1.00 43.38 135 GLY A O 1
ATOM 646 N N . TRP A 1 80 ? 108.606 -38.746 -14.950 1.00 31.06 136 TRP A N 1
ATOM 647 C CA . TRP A 1 80 ? 109.696 -39.443 -14.269 1.00 35.63 136 TRP A CA 1
ATOM 648 C C . TRP A 1 80 ? 110.830 -38.489 -13.957 1.00 29.16 136 TRP A C 1
ATOM 649 O O . TRP A 1 80 ? 111.237 -37.710 -14.833 1.00 29.58 136 TRP A O 1
ATOM 660 N N . PRO A 1 81 ? 111.388 -38.532 -12.745 1.00 29.89 137 PRO A N 1
ATOM 661 C CA . PRO A 1 81 ? 112.458 -37.588 -12.405 1.00 27.28 137 PRO A CA 1
ATOM 662 C C . PRO A 1 81 ? 113.741 -37.954 -13.136 1.00 36.14 137 PRO A C 1
ATOM 663 O O . PRO A 1 81 ? 114.150 -39.118 -13.168 1.00 38.64 137 PRO A O 1
ATOM 667 N N . VAL A 1 82 ? 114.357 -36.955 -13.752 1.00 24.68 138 VAL A N 1
ATOM 668 C CA . VAL A 1 82 ? 115.641 -37.116 -14.423 1.00 24.69 138 VAL A CA 1
ATOM 669 C C . VAL A 1 82 ? 116.793 -36.689 -13.523 1.00 28.81 138 VAL A C 1
ATOM 670 O O . VAL A 1 82 ? 117.776 -37.414 -13.372 1.00 29.40 138 VAL A O 1
ATOM 674 N N . ILE A 1 83 ? 116.701 -35.484 -12.959 1.00 26.75 139 ILE A N 1
ATOM 675 C CA . ILE A 1 83 ? 117.706 -34.950 -12.044 1.00 26.28 139 ILE A CA 1
ATOM 676 C C . ILE A 1 83 ? 116.959 -34.303 -10.890 1.00 26.98 139 ILE A C 1
ATOM 677 O O . ILE A 1 83 ? 115.781 -33.963 -11.001 1.00 25.84 139 ILE A O 1
ATOM 682 N N . SER A 1 84 ? 117.659 -34.140 -9.769 1.00 27.58 140 SER A N 1
ATOM 683 C CA . SER A 1 84 ? 117.058 -33.509 -8.602 1.00 25.25 140 SER A CA 1
ATOM 684 C C . SER A 1 84 ? 118.039 -32.509 -8.010 1.00 24.71 140 SER A C 1
ATOM 685 O O . SER A 1 84 ? 119.252 -32.582 -8.234 1.00 27.08 140 SER A O 1
ATOM 688 N N . ALA A 1 85 ? 117.489 -31.577 -7.231 1.00 29.05 141 ALA A N 1
ATOM 689 C CA . ALA A 1 85 ? 118.270 -30.614 -6.476 1.00 26.99 141 ALA A CA 1
ATOM 690 C C . ALA A 1 85 ? 117.633 -30.465 -5.107 1.00 23.53 141 ALA A C 1
ATOM 691 O O . ALA A 1 85 ? 116.470 -30.816 -4.905 1.00 26.69 141 ALA A O 1
ATOM 693 N N . PHE A 1 86 ? 118.409 -29.935 -4.166 1.00 28.64 142 PHE A N 1
ATOM 694 C CA . PHE A 1 86 ? 118.013 -29.932 -2.768 1.00 26.64 142 PHE A CA 1
ATOM 695 C C . PHE A 1 86 ? 118.306 -28.573 -2.153 1.00 31.26 142 PHE A C 1
ATOM 696 O O . PHE A 1 86 ? 119.276 -27.902 -2.514 1.00 30.19 142 PHE A O 1
ATOM 704 N N . ALA A 1 87 ? 117.463 -28.179 -1.210 1.00 28.39 143 ALA A N 1
ATOM 705 C CA . ALA A 1 87 ? 117.735 -27.014 -0.380 1.00 34.23 143 ALA A CA 1
ATOM 706 C C . ALA A 1 87 ? 117.273 -27.316 1.038 1.00 37.08 143 ALA A C 1
ATOM 707 O O . ALA A 1 87 ? 116.345 -28.102 1.244 1.00 34.56 143 ALA A O 1
ATOM 709 N N . GLY A 1 88 ? 117.938 -26.701 2.012 1.00 33.18 144 GLY A N 1
ATOM 710 C CA . GLY A 1 88 ? 117.666 -26.931 3.417 1.00 38.46 144 GLY A CA 1
ATOM 711 C C . GLY A 1 88 ? 116.633 -25.975 3.970 1.00 42.19 144 GLY A C 1
ATOM 712 O O . GLY A 1 88 ? 115.730 -25.515 3.265 1.00 46.65 144 GLY A O 1
ATOM 713 N N . ASP A 1 89 ? 116.766 -25.667 5.251 1.00 38.92 145 ASP A N 1
ATOM 714 C CA . ASP A 1 89 ? 115.817 -24.772 5.905 1.00 44.28 145 ASP A CA 1
ATOM 715 C C . ASP A 1 89 ? 116.562 -23.964 6.950 1.00 46.72 145 ASP A C 1
ATOM 716 O O . ASP A 1 89 ? 117.008 -24.513 7.967 1.00 55.51 145 ASP A O 1
ATOM 721 N N . GLN A 1 90 ? 116.676 -22.664 6.718 1.00 42.20 146 GLN A N 1
ATOM 722 C CA . GLN A 1 90 ? 117.200 -21.770 7.745 1.00 45.87 146 GLN A CA 1
ATOM 723 C C . GLN A 1 90 ? 116.675 -20.371 7.467 1.00 45.49 146 GLN A C 1
ATOM 724 O O . GLN A 1 90 ? 116.091 -20.101 6.413 1.00 46.70 146 GLN A O 1
ATOM 730 N N . ASP A 1 91 ? 116.910 -19.476 8.424 1.00 50.59 147 ASP A N 1
ATOM 731 C CA . ASP A 1 91 ? 116.344 -18.134 8.389 1.00 53.47 147 ASP A CA 1
ATOM 732 C C . ASP A 1 91 ? 117.407 -17.056 8.195 1.00 50.78 147 ASP A C 1
ATOM 733 O O . ASP A 1 91 ? 117.160 -15.884 8.498 1.00 53.82 147 ASP A O 1
ATOM 738 N N . VAL A 1 92 ? 118.580 -17.429 7.687 1.00 54.41 148 VAL A N 1
ATOM 739 C CA . VAL A 1 92 ? 119.660 -16.473 7.462 1.00 54.28 148 VAL A CA 1
ATOM 740 C C . VAL A 1 92 ? 119.608 -15.896 6.052 1.00 51.07 148 VAL A C 1
ATOM 741 O O . VAL A 1 92 ? 119.862 -14.705 5.854 1.00 53.85 148 VAL A O 1
ATOM 745 N N . THR A 1 93 ? 119.263 -16.715 5.063 1.00 48.94 149 THR A N 1
ATOM 746 C CA . THR A 1 93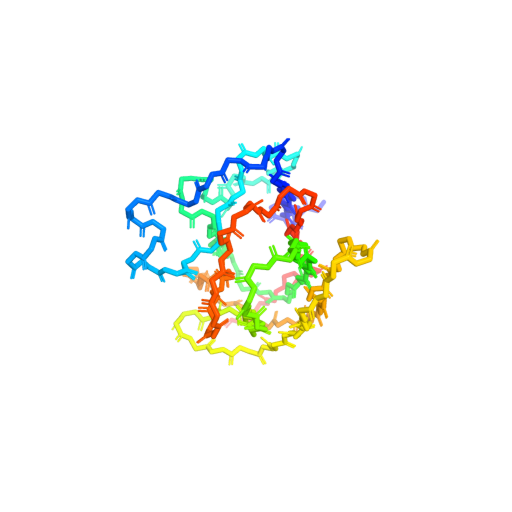 ? 119.302 -16.282 3.672 1.00 48.34 149 THR A CA 1
ATOM 747 C C . THR A 1 93 ? 118.336 -17.123 2.856 1.00 45.29 149 THR A C 1
ATOM 748 O O . THR A 1 93 ? 118.119 -18.302 3.148 1.00 44.39 149 THR A O 1
ATOM 752 N N . ARG A 1 94 ? 117.767 -16.514 1.817 1.00 39.98 150 ARG A N 1
ATOM 753 C CA . ARG A 1 94 ? 117.167 -17.329 0.773 1.00 39.11 150 ARG A CA 1
ATOM 754 C C . ARG A 1 94 ? 118.207 -18.330 0.288 1.00 35.63 150 ARG A C 1
ATOM 755 O O . ARG A 1 94 ? 119.414 -18.084 0.360 1.00 36.11 150 ARG A O 1
ATOM 763 N N . GLU A 1 95 ? 117.744 -19.496 -0.149 1.00 35.65 151 GLU A N 1
ATOM 764 C CA . GLU A 1 95 ? 118.665 -20.489 -0.675 1.00 40.86 151 GLU A CA 1
ATOM 765 C C . GLU A 1 95 ? 117.978 -21.230 -1.803 1.00 37.41 151 GLU A C 1
ATOM 766 O O . GLU A 1 95 ? 116.750 -21.243 -1.897 1.00 35.55 151 GLU A O 1
ATOM 772 N N . ALA A 1 96 ? 118.789 -21.854 -2.659 1.00 40.81 152 ALA A N 1
ATOM 773 C CA . ALA A 1 96 ? 118.315 -22.401 -3.922 1.00 36.97 152 ALA A CA 1
ATOM 774 C C . ALA A 1 96 ? 118.633 -23.883 -4.068 1.00 31.55 152 ALA A C 1
ATOM 775 O O . ALA A 1 96 ? 119.726 -24.343 -3.716 1.00 31.59 152 ALA A O 1
ATOM 777 N N . ALA A 1 97 ? 117.664 -24.606 -4.622 1.00 28.85 153 ALA A N 1
ATOM 778 C CA . ALA A 1 97 ? 117.857 -25.953 -5.140 1.00 26.73 153 ALA A CA 1
ATOM 779 C C . ALA A 1 97 ? 118.142 -25.795 -6.623 1.00 23.89 153 ALA A C 1
ATOM 780 O O . ALA A 1 97 ? 117.246 -25.419 -7.385 1.00 26.46 153 ALA A O 1
ATOM 782 N N . SER A 1 98 ? 119.379 -26.070 -7.022 1.00 28.18 154 SER A N 1
ATOM 783 C CA . SER A 1 98 ? 119.859 -25.816 -8.378 1.00 26.44 154 SER A CA 1
ATOM 784 C C . SER A 1 98 ? 120.422 -27.082 -9.006 1.00 28.26 154 SER A C 1
ATOM 785 O O . SER A 1 98 ? 121.141 -27.844 -8.347 1.00 27.65 154 SER A O 1
ATOM 788 N N . ASN A 1 99 ? 120.128 -27.282 -10.293 1.00 27.37 155 ASN A N 1
ATOM 789 C CA . ASN A 1 99 ? 120.747 -28.350 -11.074 1.00 24.52 155 ASN A CA 1
ATOM 790 C C . ASN A 1 99 ? 120.457 -28.068 -12.547 1.00 25.54 155 ASN A C 1
ATOM 791 O O . ASN A 1 99 ? 119.632 -27.214 -12.891 1.00 24.14 155 ASN A O 1
ATOM 796 N N . GLY A 1 100 ? 121.140 -28.804 -13.416 1.00 26.02 156 GLY A N 1
ATOM 797 C CA . GLY A 1 100 ? 120.877 -28.699 -14.840 1.00 26.85 156 GLY A CA 1
ATOM 798 C C . GLY A 1 100 ? 121.392 -29.940 -15.523 1.00 26.59 156 GLY A C 1
ATOM 799 O O . GLY A 1 100 ? 122.198 -30.683 -14.956 1.00 28.32 156 GLY A O 1
ATOM 800 N N . VAL A 1 101 ? 120.934 -30.166 -16.753 1.00 24.07 157 VAL A N 1
ATOM 801 C CA . VAL A 1 101 ? 121.300 -31.383 -17.471 1.00 28.60 157 VAL A CA 1
ATOM 802 C C . VAL A 1 101 ? 120.913 -31.235 -18.931 1.00 26.70 157 VAL A C 1
ATOM 803 O O . VAL A 1 101 ? 120.059 -30.407 -19.277 1.00 25.32 157 VAL A O 1
ATOM 807 N N . LEU A 1 102 ? 121.546 -32.042 -19.784 1.00 25.81 158 LEU A N 1
ATOM 808 C CA . LEU A 1 102 ? 121.128 -32.264 -21.163 1.00 25.16 158 LEU A CA 1
ATOM 809 C C . LEU A 1 102 ? 120.371 -33.578 -21.247 1.00 27.44 158 LEU A C 1
ATOM 810 O O . LEU A 1 102 ? 120.784 -34.575 -20.650 1.00 28.76 158 LEU A O 1
ATOM 815 N N . ILE A 1 103 ? 119.284 -33.598 -22.018 1.00 26.20 159 ILE A N 1
ATOM 816 C CA . ILE A 1 103 ? 118.541 -34.834 -22.225 1.00 25.70 159 ILE A CA 1
ATOM 817 C C . ILE A 1 103 ? 118.093 -34.897 -23.672 1.00 27.40 159 ILE A C 1
ATOM 818 O O . ILE A 1 103 ? 117.918 -33.870 -24.334 1.00 29.25 159 ILE A O 1
ATOM 823 N N . GLN A 1 104 ? 117.929 -36.119 -24.164 1.00 28.99 160 GLN A N 1
ATOM 824 C CA . GLN A 1 104 ? 117.270 -36.315 -25.445 1.00 31.15 160 GLN A CA 1
ATOM 825 C C . GLN A 1 104 ? 115.758 -36.331 -25.248 1.00 36.54 160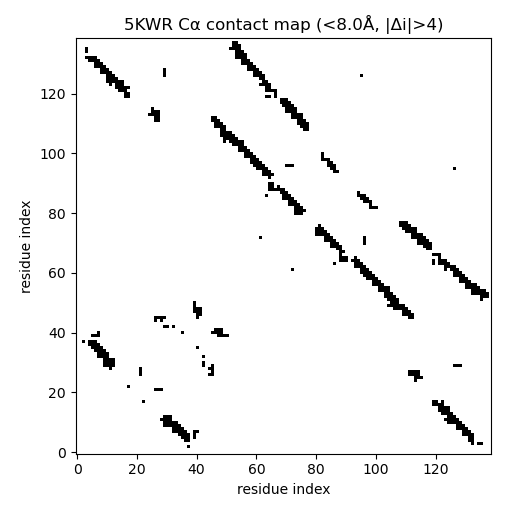 GLN A C 1
ATOM 826 O O . GLN A 1 104 ? 115.246 -37.007 -24.351 1.00 33.64 160 GLN A O 1
ATOM 832 N N . MET A 1 105 ? 115.044 -35.592 -26.096 1.00 30.75 161 MET A N 1
ATOM 833 C CA . MET A 1 105 ? 113.592 -35.559 -26.054 1.00 32.95 161 MET A CA 1
ATOM 834 C C . MET A 1 105 ? 113.061 -35.877 -27.434 1.00 37.45 161 MET A C 1
ATOM 835 O O . MET A 1 105 ? 113.671 -35.507 -28.441 1.00 33.42 161 MET A O 1
ATOM 840 N N . GLU A 1 106 ? 111.944 -36.587 -27.468 1.00 35.91 162 GLU A N 1
ATOM 841 C CA . GLU A 1 106 ? 111.194 -36.803 -28.692 1.00 41.39 162 GLU A CA 1
ATOM 842 C C . GLU A 1 106 ? 110.120 -35.733 -28.806 1.00 33.47 162 GLU A C 1
ATOM 843 O O . GLU A 1 106 ? 109.798 -35.046 -27.836 1.00 35.47 162 GLU A O 1
ATOM 849 N N . LYS A 1 107 ? 109.559 -35.596 -30.004 1.00 38.28 163 LYS A N 1
ATOM 850 C CA . LYS A 1 107 ? 108.456 -34.660 -30.177 1.00 39.51 163 LYS A CA 1
ATOM 851 C C . LYS A 1 107 ? 107.310 -35.037 -29.245 1.00 39.89 163 LYS A C 1
ATOM 852 O O . LYS A 1 107 ? 106.901 -36.199 -29.186 1.00 39.45 163 LYS A O 1
ATOM 858 N N . GLY A 1 108 ? 106.810 -34.057 -28.495 1.00 39.97 164 GLY A N 1
ATOM 859 C CA . GLY A 1 108 ? 105.726 -34.290 -27.564 1.00 39.84 164 GLY A CA 1
ATOM 860 C C . GLY A 1 108 ? 106.150 -34.630 -26.148 1.00 40.65 164 GLY A C 1
ATOM 861 O O . GLY A 1 108 ? 105.291 -34.654 -25.251 1.00 35.64 164 GLY A O 1
ATOM 862 N N . ASP A 1 109 ? 107.434 -34.908 -25.910 1.00 33.10 165 ASP A N 1
ATOM 863 C CA . ASP A 1 109 ? 107.896 -35.113 -24.541 1.00 33.37 165 ASP A CA 1
ATOM 864 C C . ASP A 1 109 ? 107.706 -33.837 -23.730 1.00 33.10 165 ASP A C 1
ATOM 865 O O . ASP A 1 109 ? 107.821 -32.725 -24.248 1.00 32.78 165 ASP A O 1
ATOM 870 N N . ARG A 1 110 ? 107.426 -33.999 -22.435 1.00 30.38 166 ARG A N 1
ATOM 871 C CA . ARG A 1 110 ? 107.126 -32.873 -21.560 1.00 29.29 166 ARG A CA 1
ATOM 872 C C . ARG A 1 110 ? 108.141 -32.804 -20.431 1.00 28.71 166 ARG A C 1
ATOM 873 O O . ARG A 1 110 ? 108.421 -33.819 -19.780 1.00 31.91 166 ARG A O 1
ATOM 881 N N . ALA A 1 111 ? 108.649 -31.604 -20.176 1.00 26.42 167 ALA A N 1
ATOM 882 C CA . ALA A 1 111 ? 109.614 -31.359 -19.106 1.00 28.54 167 ALA A CA 1
ATOM 883 C C . ALA A 1 111 ? 109.083 -30.261 -18.199 1.00 28.94 167 ALA A C 1
ATOM 884 O O . ALA A 1 111 ? 108.639 -29.216 -18.683 1.00 30.36 167 ALA A O 1
ATOM 886 N N . TYR A 1 112 ? 109.124 -30.500 -16.889 1.00 30.41 168 TYR A N 1
ATOM 887 C CA . TYR A 1 112 ? 108.647 -29.528 -15.914 1.00 23.96 168 TYR A CA 1
ATOM 888 C C . TYR A 1 112 ? 109.338 -29.826 -14.592 1.00 25.11 168 TYR A C 1
ATOM 889 O O . TYR A 1 112 ? 109.983 -30.863 -14.430 1.00 24.73 168 TYR A O 1
ATOM 898 N N . LEU A 1 113 ? 109.182 -28.911 -13.644 1.00 24.83 169 LEU A N 1
ATOM 899 C CA . LEU A 1 113 ? 109.774 -29.058 -12.320 1.00 23.89 169 LEU A CA 1
ATOM 900 C C . LEU A 1 113 ? 108.702 -29.471 -11.329 1.00 26.06 169 LEU A C 1
ATOM 901 O O . LEU A 1 113 ? 107.614 -28.889 -11.297 1.00 28.60 169 LEU A O 1
ATOM 906 N N . LYS A 1 114 ? 109.034 -30.436 -10.485 1.00 25.01 170 LYS A N 1
ATOM 907 C CA . LYS A 1 114 ? 108.106 -30.903 -9.474 1.00 26.02 170 LYS A CA 1
ATOM 908 C C . LYS A 1 114 ? 108.777 -30.853 -8.112 1.00 34.77 170 LYS A C 1
ATOM 909 O O . LYS A 1 114 ? 109.947 -31.220 -7.969 1.00 29.59 170 LYS A O 1
ATOM 915 N N . LEU A 1 115 ? 108.034 -30.376 -7.122 1.00 31.10 171 LEU A N 1
ATOM 916 C CA . LEU A 1 115 ? 108.487 -30.383 -5.737 1.00 34.82 171 LEU A CA 1
ATOM 917 C C . LEU A 1 115 ? 108.242 -31.781 -5.189 1.00 40.10 171 LEU A C 1
ATOM 918 O O . LEU A 1 115 ? 107.132 -32.109 -4.765 1.00 45.87 171 LEU A O 1
ATOM 923 N N . GLU A 1 116 ? 109.285 -32.616 -5.217 1.00 36.19 172 GLU A N 1
ATOM 924 C CA . GLU A 1 116 ? 109.157 -34.005 -4.791 1.00 38.32 172 GLU A CA 1
ATOM 925 C C . GLU A 1 116 ? 109.025 -34.126 -3.276 1.00 38.78 172 GLU A C 1
ATOM 926 O O . GLU A 1 116 ? 108.415 -35.078 -2.776 1.00 43.83 172 GLU A O 1
ATOM 932 N N . ARG A 1 117 ? 109.586 -33.180 -2.530 1.00 41.09 173 ARG A N 1
ATOM 933 C CA . ARG A 1 117 ? 109.524 -33.212 -1.079 1.00 42.95 173 ARG A CA 1
ATOM 934 C C . ARG A 1 117 ? 109.521 -31.780 -0.563 1.00 36.23 173 ARG A C 1
ATOM 935 O O . ARG A 1 117 ? 110.163 -30.909 -1.153 1.00 34.58 173 ARG A O 1
ATOM 943 N N . GLY A 1 118 ? 108.786 -31.542 0.528 1.00 40.41 174 GLY A N 1
ATOM 944 C CA . GLY A 1 118 ? 108.672 -30.212 1.106 1.00 42.59 174 GLY A CA 1
ATOM 945 C C . GLY A 1 118 ? 107.563 -29.389 0.475 1.00 46.53 174 GLY A C 1
ATOM 946 O O . GLY A 1 118 ? 106.721 -29.882 -0.282 1.00 44.46 174 GLY A O 1
ATOM 947 N N . ASN A 1 119 ? 107.567 -28.095 0.797 1.00 42.98 175 ASN A N 1
ATOM 948 C CA . ASN A 1 119 ? 106.629 -27.158 0.190 1.00 39.88 175 ASN A CA 1
ATOM 949 C C . ASN A 1 119 ? 107.336 -25.831 -0.060 1.00 43.55 175 ASN A C 1
ATOM 950 O O . ASN A 1 119 ? 108.477 -25.616 0.361 1.00 38.76 175 ASN A O 1
ATOM 955 N N . LEU A 1 120 ? 106.643 -24.932 -0.759 1.00 40.61 176 LEU A N 1
ATOM 956 C CA . LEU A 1 120 ? 107.164 -23.596 -1.020 1.00 38.05 176 LEU A CA 1
ATOM 957 C C . LEU A 1 120 ? 106.304 -22.515 -0.366 1.00 34.25 176 LEU A C 1
ATOM 958 O O . LEU A 1 120 ? 106.162 -21.412 -0.899 1.00 35.70 176 LEU A O 1
ATOM 963 N N . MET A 1 121 ? 105.734 -22.812 0.797 1.00 33.23 177 MET A N 1
ATOM 964 C CA . MET A 1 121 ? 105.116 -21.753 1.579 1.00 33.05 177 MET A CA 1
ATOM 965 C C . MET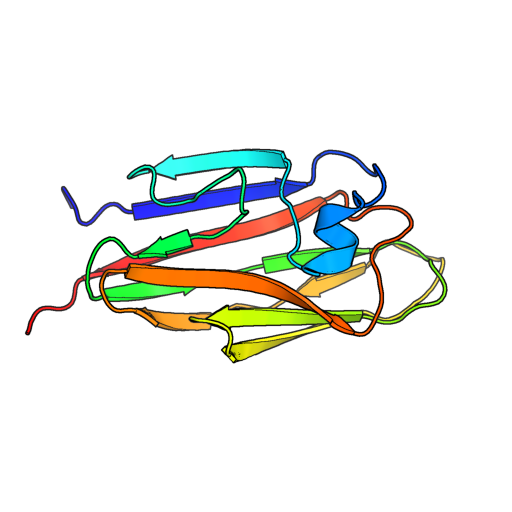 A 1 121 ? 106.164 -20.693 1.912 1.00 35.01 177 MET A C 1
ATOM 966 O O . MET A 1 121 ? 107.351 -20.988 2.066 1.00 37.26 177 MET A O 1
ATOM 971 N N . GLY A 1 122 ? 105.724 -19.440 1.968 1.00 36.96 178 GLY A N 1
ATOM 972 C CA . GLY A 1 122 ? 106.639 -18.323 1.994 1.00 35.70 178 GLY A CA 1
ATOM 973 C C . GLY A 1 122 ? 107.079 -17.851 0.625 1.00 38.11 178 GLY A C 1
ATOM 974 O O . GLY A 1 122 ? 107.797 -16.846 0.534 1.00 35.79 178 GLY A O 1
ATOM 975 N N . GLY A 1 123 ? 106.682 -18.548 -0.437 1.00 36.45 179 GLY A N 1
ATOM 976 C CA . GLY A 1 123 ? 106.975 -18.134 -1.792 1.00 30.14 179 GLY A CA 1
ATOM 977 C C . GLY A 1 123 ? 108.270 -18.713 -2.327 1.00 29.30 179 GLY A C 1
ATOM 978 O O . GLY A 1 123 ? 109.118 -19.240 -1.599 1.00 29.78 179 GLY A O 1
ATOM 979 N N . TRP A 1 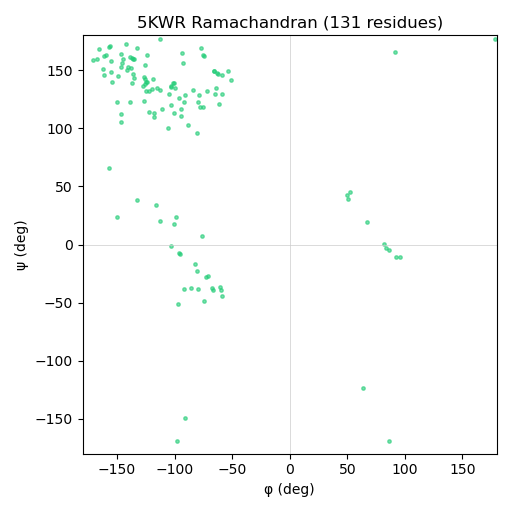124 ? 108.422 -18.605 -3.643 1.00 30.07 180 TRP A N 1
ATOM 980 C CA . TRP A 1 124 ? 109.646 -19.021 -4.311 1.00 26.00 180 TRP A CA 1
ATOM 981 C C . TRP A 1 124 ? 110.105 -17.944 -5.279 1.00 28.66 180 TRP A C 1
ATOM 982 O O . TRP A 1 124 ? 110.621 -18.224 -6.368 1.00 27.87 180 TRP A O 1
ATOM 993 N N . LYS A 1 125 ? 109.946 -16.687 -4.865 1.00 27.35 181 LYS A N 1
ATOM 994 C CA . LYS A 1 125 ? 110.491 -15.568 -5.626 1.00 29.15 181 LYS A CA 1
ATOM 995 C C . LYS A 1 125 ? 111.964 -15.792 -5.940 1.00 25.05 181 LYS A C 1
ATOM 996 O O . LYS A 1 125 ? 112.720 -16.313 -5.111 1.00 27.37 181 LYS A O 1
ATOM 1002 N N . TYR A 1 126 ? 112.361 -15.389 -7.154 1.00 24.92 182 TYR A N 1
ATOM 1003 C CA . TYR A 1 126 ? 113.710 -15.441 -7.728 1.00 26.13 182 TYR A CA 1
ATOM 1004 C C . TYR A 1 126 ? 114.009 -16.808 -8.334 1.00 25.53 182 TYR A C 1
ATOM 1005 O O . TYR A 1 126 ? 115.089 -16.969 -8.928 1.00 25.73 182 TYR A O 1
ATOM 1014 N N . SER A 1 127 ? 113.097 -17.780 -8.230 1.00 26.54 183 SER A N 1
ATOM 1015 C CA . SER A 1 127 ? 113.274 -19.062 -8.909 1.00 26.46 183 SER A CA 1
ATOM 1016 C C . SER A 1 127 ? 113.307 -18.871 -10.423 1.00 22.12 183 SER A C 1
ATOM 1017 O O . SER A 1 127 ? 112.623 -18.000 -10.973 1.00 23.81 183 SER A O 1
ATOM 1020 N N . THR A 1 128 ? 114.090 -19.716 -11.102 1.00 26.68 184 THR A N 1
ATOM 1021 C CA . THR A 1 128 ? 114.257 -19.614 -12.542 1.00 24.40 184 THR A CA 1
ATOM 1022 C C . THR A 1 128 ? 114.216 -21.010 -13.156 1.00 29.09 184 THR A C 1
ATOM 1023 O O . THR A 1 128 ? 114.592 -21.998 -12.518 1.00 26.37 184 THR A O 1
ATOM 1027 N N . PHE A 1 129 ? 113.779 -21.078 -14.413 1.00 22.85 185 PHE A N 1
ATOM 1028 C CA . PHE A 1 129 ? 113.687 -22.333 -15.155 1.00 20.58 185 PHE A CA 1
ATOM 1029 C C . PHE A 1 129 ? 113.899 -21.980 -16.621 1.00 22.97 185 PHE A C 1
ATOM 1030 O O . PHE A 1 129 ? 113.176 -21.131 -17.152 1.00 26.59 185 PHE A O 1
ATOM 1038 N N . SER A 1 130 ? 114.892 -22.584 -17.270 1.00 24.12 186 SER A N 1
ATOM 1039 C CA . SER A 1 130 ? 115.130 -22.240 -18.671 1.00 25.08 186 SER A CA 1
ATOM 1040 C C . SER A 1 130 ? 115.621 -23.469 -19.422 1.00 27.45 186 SER A C 1
ATOM 1041 O O . SER A 1 130 ? 116.037 -24.465 -18.8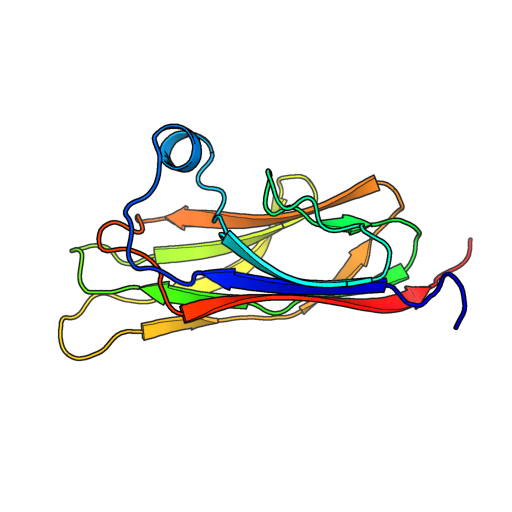27 1.00 24.05 186 SER A O 1
ATOM 1044 N N . GLY A 1 131 ? 115.567 -23.390 -20.747 1.00 25.69 187 GLY A N 1
ATOM 1045 C CA . GLY A 1 131 ? 115.983 -24.518 -21.553 1.00 27.37 187 GLY A CA 1
ATOM 1046 C C . GLY A 1 131 ? 116.052 -24.125 -23.009 1.00 23.58 187 GLY A C 1
ATOM 1047 O O . GLY A 1 131 ? 115.447 -23.133 -23.429 1.00 23.72 187 GLY A O 1
ATOM 1048 N N . PHE A 1 132 ? 116.822 -24.903 -23.771 1.00 21.96 188 PHE A N 1
ATOM 1049 C CA . PHE A 1 132 ? 116.904 -24.638 -25.206 1.00 23.10 188 PHE A CA 1
ATOM 1050 C C . PHE A 1 132 ? 117.290 -25.913 -25.936 1.00 24.61 188 PHE A C 1
ATOM 1051 O O . PHE A 1 132 ? 117.834 -26.856 -25.353 1.00 24.92 188 PHE A O 1
ATOM 1059 N N . LEU A 1 133 ? 116.961 -25.943 -27.226 1.00 26.76 189 LEU A N 1
ATOM 1060 C CA . LEU A 1 133 ? 117.393 -27.024 -28.093 1.00 23.54 189 LEU A CA 1
ATOM 1061 C C . LEU A 1 133 ? 118.870 -26.819 -28.412 1.00 23.43 189 LEU A C 1
ATOM 1062 O O . LEU A 1 133 ? 119.241 -25.800 -29.004 1.00 25.66 189 LEU A O 1
ATOM 1067 N N . VAL A 1 134 ? 119.714 -27.775 -28.023 1.00 22.88 190 VAL A N 1
ATOM 1068 C CA . VAL A 1 134 ? 121.139 -27.676 -28.333 1.00 24.57 190 VAL A CA 1
ATOM 1069 C C . VAL A 1 134 ? 121.371 -27.982 -29.808 1.00 26.06 190 VAL A C 1
ATOM 1070 O O . VAL A 1 134 ? 122.052 -27.235 -30.520 1.00 25.22 190 VAL A O 1
ATOM 1074 N N . PHE A 1 135 ? 120.792 -29.079 -30.284 1.00 25.23 191 PHE A N 1
ATOM 1075 C CA . PHE A 1 135 ? 120.747 -29.367 -31.709 1.00 24.74 191 PHE A CA 1
ATOM 1076 C C . PHE A 1 135 ? 119.672 -30.408 -31.957 1.00 28.35 191 PHE A C 1
ATOM 1077 O O . PHE A 1 135 ? 119.387 -31.223 -31.069 1.00 29.63 191 PHE A O 1
ATOM 1085 N N . PRO A 1 136 ? 119.055 -30.409 -33.135 1.00 31.13 192 PRO A N 1
ATOM 1086 C CA . PRO A 1 136 ? 118.095 -31.461 -33.466 1.00 29.04 192 PRO A CA 1
ATOM 1087 C C . PRO A 1 136 ? 118.798 -32.765 -33.804 1.00 31.94 192 PRO A C 1
ATOM 1088 O O . PRO A 1 136 ? 119.991 -32.801 -34.117 1.00 34.66 192 PRO A O 1
ATOM 1092 N N . LEU A 1 137 ? 118.014 -33.842 -33.766 1.00 33.92 193 LEU A N 1
ATOM 1093 C CA . LEU A 1 137 ? 118.460 -35.170 -34.156 1.00 36.36 193 LEU A CA 1
ATOM 1094 C C . LEU A 1 137 ? 117.514 -35.727 -35.206 1.00 40.73 193 LEU A C 1
ATOM 1095 O O . LEU A 1 137 ? 116.298 -35.532 -35.133 1.00 45.39 193 LEU A O 1
ATOM 1100 N N . HIS A 1 138 ? 118.069 -36.433 -36.162 1.00 44.03 194 HIS A N 1
ATOM 1101 C CA . HIS A 1 138 ? 117.249 -37.051 -37.183 1.00 68.16 194 HIS A CA 1
ATOM 1102 C C . HIS A 1 138 ? 117.035 -38.517 -36.800 1.00 78.58 194 HIS A C 1
ATOM 1103 O O . HIS A 1 138 ? 117.330 -38.920 -35.671 1.00 82.32 194 HIS A O 1
ATOM 1110 N N . HIS A 1 139 ? 116.496 -39.309 -37.729 1.00 94.14 195 HIS A N 1
ATOM 1111 C CA . HIS A 1 139 ? 116.030 -40.692 -37.498 1.00 103.69 195 HIS A CA 1
ATOM 1112 C C . HIS A 1 139 ? 114.686 -40.691 -36.768 1.00 102.66 195 HIS A C 1
ATOM 1113 O O . HIS A 1 139 ? 114.276 -41.702 -36.191 1.00 102.71 195 HIS A O 1
#

Secondary structure (DSSP, 8-state):
-GGG--EEEEE--S-PPPPHHHHHH-BPP-SEEEEEETS-EETTTTEEE-SSSEEEEEEEEEEE--SS--EEEEEEETTEEEEEEEE---SSS-EEEEEEEEEEE-TT-EEEEEEEES--TT--TT-EEEEEEEEE---

B-factor: mean 40.99, std 16.86, range [20.58, 115.98]

Organism: Rattus norvegicus (NCBI:txid10116)

Sequence (139 aa):
SGSAKVAFSAIRSTNHEPSEMSNRTMMIIYFDQVLVNIGNNFDSERSTFIAPRKGIYSFNNFHVVKVYNRQTIQVSLMLNGWPVISAFAGDQDVTREAASNGVLIQMEKGDRAYLKLERGNLMGGWKYSTFSGFLVFPLHH

Solvent-accessible surface area: 7381 Å² total; per-residue (Å²): 101,60,90,24,124,9,29,4,22,1,42,18,41,42,78,118,89,28,64,138,108,22,80,178,59,66,45,6,81,1,55,77,50,98,59,40,97,49,126,30,8,47,52,160,158,1,4,2,45,1,38,69,52,0,31,0,9,0,64,0,81,0,18,2,35,97,24,194,71,67,1,31,0,0,0,3,40,77,35,192,69,60,30,29,4,119,8,28,47,59,115,134,84,99,44,45,0,52,58,28,46,105,20,87,0,81,162,41,22,88,0,31,0,62,10,77,107,21,37,9,88,28,1,8,61,127,0,47,0,40,3,97,12,60,100,34,56,128,213

Radius of gyration: 14.86 Å; Cα contacts (8 Å, |Δi|>4): 365; chains: 1; bounding box: 26×28×47 Å